Protein 6ATN (pdb70)

Organism: Tityus costatus (NCBI:txid309814)

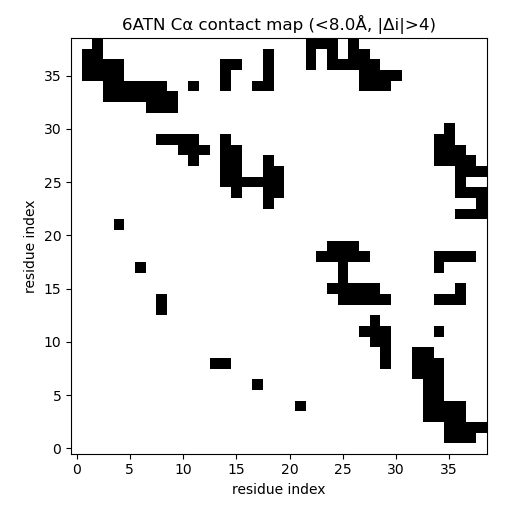Nearest PDB structures (foldseek):
  6atn-assembly1_A  TM=1.026E+00  e=2.945E-07  Tityus costatus
  6avc-assembly1_A  TM=1.003E+00  e=7.314E-04  Olivierus martensii
  2bmt-assembly1_A  TM=9.726E-01  e=8.341E-04  Olivierus martensii
  1lir-assembly1_A  TM=8.905E-01  e=3.314E-03  Leiurus hebraeus
  6aup-assembly4_O  TM=9.158E-01  e=6.826E-03  Olivierus martensii

Sequence (39 aa):
GSVFINVKCRGSPECLPKCKEAIGKSAGKCMNGKCKCYP

Structure (mmCIF, N/CA/C/O backbone):
data_6ATN
#
_entry.id   6ATN
#
_cell.length_a   46.567
_cell.length_b   46.567
_cell.length_c   44.337
_cell.angle_alpha   90.00
_cell.ang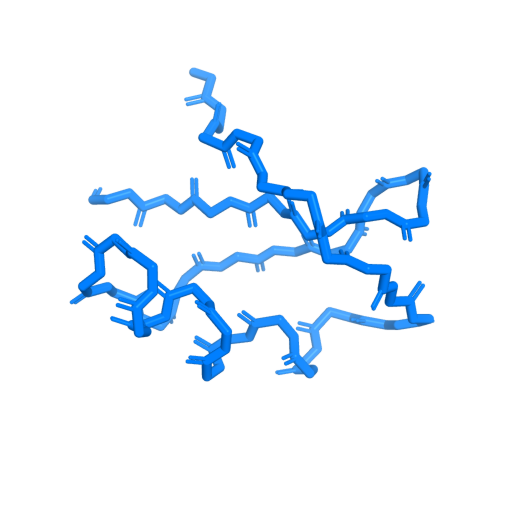le_beta   90.00
_cell.angle_gamma   90.00
#
_symmetry.space_group_name_H-M   'P 41 21 2'
#
loop_
_entity.id
_entity.type
_entity.pdbx_description
1 polymer 'Potassium channel toxin alpha-KTx 4.5'
2 water water
#
loop_
_atom_site.group_PDB
_atom_site.id
_atom_site.type_symbol
_atom_site.label_atom_id
_atom_site.label_alt_id
_atom_site.label_comp_id
_atom_site.label_asym_id
_atom_site.label_entity_id
_atom_site.label_seq_id
_atom_site.pdbx_PDB_ins_code
_atom_site.Cartn_x
_atom_site.Cartn_y
_atom_site.Cartn_z
_atom_site.occupancy
_atom_site.B_iso_or_equiv
_atom_site.auth_seq_id
_atom_site.auth_comp_id
_atom_site.auth_asym_id
_atom_site.auth_atom_id
_atom_site.pdbx_PDB_model_num
ATOM 1 N N . GLY A 1 1 ? 50.887 -18.267 3.831 1.00 36.03 -1 GLY A N 1
ATOM 2 C CA . GLY A 1 1 ? 51.541 -19.585 3.867 1.00 32.71 -1 GLY A CA 1
ATOM 3 C C . GLY A 1 1 ? 50.585 -20.632 4.429 1.00 27.31 -1 GLY A C 1
ATOM 4 O O . GLY A 1 1 ? 49.668 -20.317 5.192 1.00 30.28 -1 GLY A O 1
ATOM 5 N N . SER A 1 2 ? 50.798 -21.870 4.027 1.00 22.34 0 SER A N 1
ATOM 6 C CA . SER A 1 2 ? 49.995 -22.988 4.517 1.00 20.76 0 SER A CA 1
ATOM 7 C C . SER A 1 2 ? 50.402 -23.373 5.923 1.00 19.03 0 SER A C 1
ATOM 8 O O . SER A 1 2 ? 51.450 -22.966 6.401 1.00 20.51 0 SER A O 1
ATOM 11 N N . VAL A 1 3 ? 49.491 -24.045 6.612 1.00 17.15 1 VAL A N 1
ATOM 12 C CA . VAL A 1 3 ? 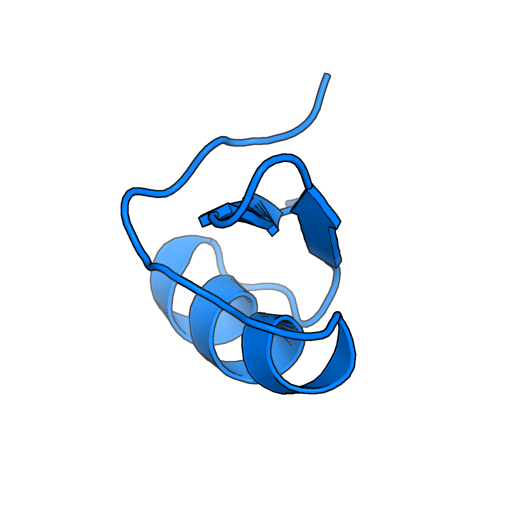49.801 -24.705 7.880 1.00 18.00 1 VAL A CA 1
ATOM 13 C C . VAL A 1 3 ? 50.400 -26.080 7.551 1.00 17.17 1 VAL A C 1
ATOM 14 O O . VAL A 1 3 ? 49.764 -26.916 6.855 1.00 16.77 1 VAL A O 1
ATOM 18 N N . PHE A 1 4 ? 51.611 -26.315 8.001 1.00 16.02 2 PHE A N 1
ATOM 19 C CA . PHE A 1 4 ? 52.260 -27.600 7.779 1.00 16.10 2 PHE A CA 1
ATOM 20 C C . PHE A 1 4 ? 51.756 -28.556 8.848 1.00 18.16 2 PHE A C 1
ATOM 21 O O . PHE A 1 4 ? 51.726 -28.199 10.052 1.00 16.94 2 PHE A O 1
ATOM 29 N N . ILE A 1 5 ? 51.368 -29.758 8.449 1.00 16.70 3 ILE A N 1
ATOM 30 C CA . ILE A 1 5 ? 51.131 -30.803 9.421 1.00 18.40 3 ILE A CA 1
ATOM 31 C C . ILE A 1 5 ? 52.024 -32.024 9.161 1.00 19.40 3 ILE A C 1
ATOM 32 O O . ILE A 1 5 ? 52.521 -32.262 8.053 1.00 17.83 3 ILE A O 1
ATOM 37 N N . ASN A 1 6 ? 52.262 -32.771 10.208 1.00 20.46 4 ASN A N 1
ATOM 38 C CA . ASN A 1 6 ? 53.196 -33.865 10.131 1.00 23.59 4 ASN A CA 1
ATOM 39 C C . ASN A 1 6 ? 52.460 -35.167 9.770 1.00 23.67 4 ASN A C 1
ATOM 40 O O . ASN A 1 6 ? 52.305 -36.062 10.611 1.00 23.64 4 ASN A O 1
ATOM 45 N N . VAL A 1 7 ? 51.904 -35.193 8.5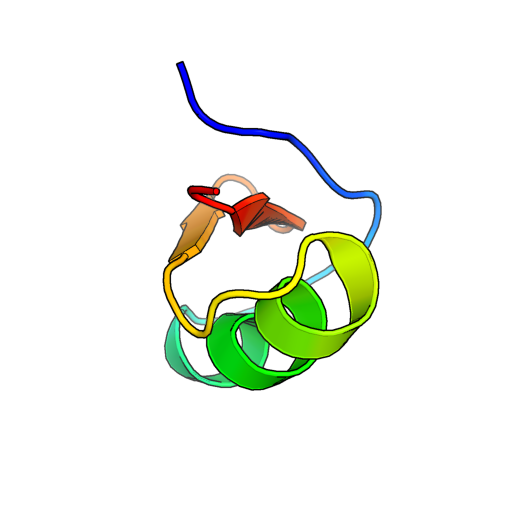68 1.00 20.52 5 VAL A N 1
ATOM 46 C CA . VAL A 1 7 ? 51.124 -36.304 8.071 1.00 20.64 5 VAL A CA 1
ATOM 47 C C . VAL A 1 7 ? 51.614 -36.556 6.663 1.00 20.21 5 VAL A C 1
ATOM 48 O O . VAL A 1 7 ? 51.547 -35.688 5.813 1.00 17.57 5 VAL A O 1
ATOM 52 N N . LYS A 1 8 ? 52.124 -37.751 6.409 1.00 19.91 6 LYS A N 1
ATOM 53 C CA . LYS A 1 8 ? 52.649 -38.042 5.092 1.00 21.33 6 LYS A CA 1
ATOM 54 C C . LYS A 1 8 ? 51.530 -38.348 4.135 1.00 19.52 6 LYS A C 1
ATOM 55 O O . LYS A 1 8 ? 50.503 -38.912 4.532 1.00 20.38 6 LYS A O 1
ATOM 61 N N . CYS A 1 9 ? 51.801 -38.131 2.854 1.00 16.50 7 CYS A N 1
ATOM 62 C CA . CYS A 1 9 ? 50.799 -38.272 1.819 1.00 15.90 7 CYS A CA 1
ATOM 63 C C . CYS A 1 9 ? 51.454 -38.598 0.496 1.00 17.13 7 CYS A C 1
ATOM 64 O O . CYS A 1 9 ? 52.617 -38.249 0.256 1.00 16.52 7 CYS A O 1
ATOM 67 N N . ARG A 1 10 ? 50.692 -39.226 -0.388 1.00 18.45 8 ARG A N 1
ATOM 68 C CA . ARG A 1 10 ? 51.147 -39.431 -1.765 1.00 19.09 8 ARG A CA 1
ATOM 69 C C . ARG A 1 10 ? 50.306 -38.728 -2.782 1.00 20.94 8 ARG A C 1
ATOM 70 O O . ARG A 1 10 ? 50.605 -38.789 -3.952 1.00 23.66 8 ARG A O 1
ATOM 78 N N . GLY A 1 11 ? 49.219 -38.077 -2.345 1.00 19.97 9 GLY A N 1
ATOM 79 C CA . GLY A 1 11 ? 48.448 -37.218 -3.204 1.00 19.91 9 GLY A CA 1
ATOM 80 C C . GLY A 1 11 ? 47.639 -36.216 -2.389 1.00 18.29 9 GLY A C 1
ATOM 81 O O . GLY A 1 11 ? 47.584 -36.314 -1.182 1.00 17.17 9 GLY A O 1
ATOM 82 N N . SER A 1 12 ? 47.002 -35.281 -3.060 1.00 15.31 10 SER A N 1
ATOM 83 C CA . SER A 1 12 ? 46.301 -34.203 -2.345 1.00 17.10 10 SER A CA 1
ATOM 84 C C . SER A 1 12 ? 44.933 -34.564 -1.720 1.00 18.11 10 SER A C 1
ATOM 85 O O . SER A 1 12 ? 44.615 -34.126 -0.636 1.00 17.14 10 SER A O 1
ATOM 88 N N . PRO A 1 13 ? 44.110 -35.399 -2.402 1.00 22.15 11 PRO A N 1
ATOM 89 C CA . PRO A 1 13 ? 42.778 -35.688 -1.824 1.00 21.54 11 PRO A CA 1
ATOM 90 C C . PRO A 1 13 ? 42.814 -36.264 -0.430 1.00 19.80 11 PRO A C 1
ATOM 91 O O . PRO A 1 13 ? 42.004 -35.892 0.426 1.00 20.93 11 PRO A O 1
ATOM 95 N N . GLU A 1 14 ? 43.768 -37.146 -0.161 1.00 18.68 12 GLU A N 1
ATOM 96 C CA . GLU A 1 14 ? 43.877 -37.713 1.164 1.00 18.54 12 GLU A CA 1
ATOM 97 C C . GLU A 1 14 ? 44.132 -36.673 2.259 1.00 18.24 12 GLU A C 1
ATOM 98 O O . GLU A 1 14 ? 43.862 -36.939 3.457 1.00 19.21 12 GLU A O 1
ATOM 104 N N . CYS A 1 15 ? 44.736 -35.539 1.887 1.00 17.49 13 CYS A N 1
ATOM 105 C CA . CYS A 1 15 ? 44.986 -34.492 2.854 1.00 18.04 13 CYS A CA 1
ATOM 106 C C . CYS A 1 15 ? 43.748 -33.756 3.366 1.00 18.76 13 CYS A C 1
ATOM 107 O O . CYS A 1 15 ? 43.805 -33.129 4.443 1.00 18.51 13 CYS A O 1
ATOM 110 N N . LEU A 1 16 ? 42.662 -33.758 2.601 1.00 18.26 14 LEU A N 1
ATOM 111 C CA . LEU A 1 16 ? 41.505 -32.976 2.974 1.00 18.61 14 LEU A CA 1
ATOM 112 C C . LEU A 1 16 ? 40.889 -33.405 4.342 1.00 18.67 14 LEU A C 1
ATOM 113 O O . LEU A 1 16 ? 40.729 -32.566 5.230 1.00 19.41 14 LEU A O 1
ATOM 118 N N . PRO A 1 17 ? 40.650 -34.705 4.546 1.00 22.26 15 PRO A N 1
ATOM 119 C CA . PRO A 1 17 ? 40.155 -35.132 5.850 1.00 22.67 15 PRO A CA 1
ATOM 120 C C . PRO A 1 17 ? 41.161 -34.940 6.977 1.00 23.01 15 PRO A C 1
ATOM 121 O O . PRO A 1 17 ? 40.770 -34.596 8.110 1.00 22.85 15 PRO A O 1
ATOM 125 N N . LYS A 1 18 ? 42.442 -35.102 6.658 1.00 21.31 16 LYS A N 1
ATOM 126 C CA . LYS A 1 18 ? 43.517 -34.840 7.618 1.00 24.15 16 LYS A CA 1
ATOM 127 C C . LYS A 1 18 ? 43.578 -33.379 8.029 1.00 23.07 16 LYS A C 1
ATOM 128 O O . LYS A 1 18 ? 43.697 -33.043 9.233 1.00 23.75 16 LYS A O 1
ATOM 134 N N . CYS A 1 19 ? 43.444 -32.493 7.054 1.00 20.06 17 CYS A N 1
ATOM 135 C CA . CYS A 1 19 ? 43.372 -31.078 7.327 1.00 19.59 17 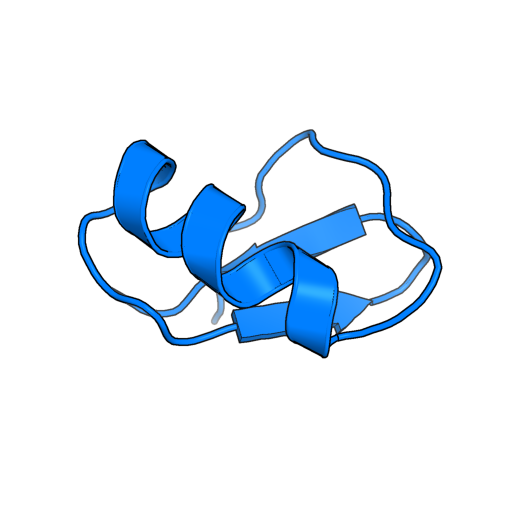CYS A CA 1
ATOM 136 C C . CYS A 1 19 ? 42.118 -30.712 8.112 1.00 21.47 17 CYS A C 1
ATOM 137 O O . CYS A 1 19 ? 42.165 -29.908 9.052 1.00 21.86 17 CYS A O 1
ATOM 140 N N . LYS A 1 20 ? 40.996 -31.298 7.746 1.00 22.93 18 LYS A N 1
ATOM 141 C CA . LYS A 1 20 ? 39.740 -30.960 8.440 1.00 23.92 18 LYS A CA 1
ATOM 142 C C . LYS A 1 20 ? 39.868 -31.272 9.933 1.00 26.01 18 LYS A C 1
ATOM 143 O O . LYS A 1 20 ? 39.437 -30.489 10.787 1.00 26.74 18 LYS A O 1
ATOM 149 N N . GLU A 1 21 ? 40.477 -32.403 10.232 1.00 25.95 19 GLU A N 1
ATOM 150 C CA . GLU A 1 21 ? 40.667 -32.842 11.606 1.00 33.76 19 GLU A CA 1
ATOM 151 C C . GLU A 1 21 ? 41.733 -31.993 12.323 1.00 33.94 19 GLU A C 1
ATOM 152 O O . GLU A 1 21 ? 41.524 -31.566 13.451 1.00 30.87 19 GLU A O 1
ATOM 158 N N . ALA A 1 22 ? 42.813 -31.647 11.621 1.00 32.83 20 ALA A N 1
ATOM 159 C CA . ALA A 1 22 ? 43.913 -30.856 12.219 1.00 31.24 20 ALA A CA 1
ATOM 160 C C . ALA A 1 22 ? 43.541 -29.382 12.455 1.00 28.52 20 ALA A C 1
ATOM 161 O O . ALA A 1 22 ? 43.707 -28.866 13.560 1.00 29.23 20 ALA A O 1
ATOM 163 N N . ILE A 1 23 ? 43.014 -28.716 11.437 1.00 24.45 21 ILE A N 1
ATOM 164 C CA . ILE A 1 23 ? 42.785 -27.277 11.483 1.00 28.10 21 ILE A CA 1
ATOM 165 C C . ILE A 1 23 ? 41.375 -26.828 11.170 1.00 29.90 21 ILE A C 1
ATOM 166 O O . ILE A 1 23 ? 41.088 -25.617 11.183 1.00 32.61 21 ILE A O 1
ATOM 171 N N . GLY A 1 24 ? 40.500 -27.775 10.849 1.00 30.97 22 GLY A N 1
ATOM 172 C CA . GLY A 1 24 ? 39.079 -27.508 10.800 1.00 28.16 22 GLY A CA 1
ATOM 173 C C . GLY A 1 24 ? 38.489 -27.211 9.437 1.00 30.44 22 GLY A C 1
ATOM 174 O O . GLY A 1 24 ? 37.307 -26.905 9.353 1.00 27.62 22 GLY A O 1
ATOM 175 N N . LYS A 1 25 ? 39.293 -27.316 8.359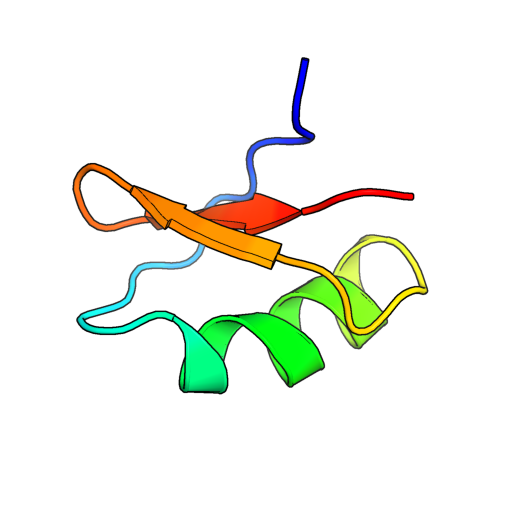 1.00 25.09 23 LYS A N 1
ATOM 176 C CA . LYS A 1 25 ? 38.816 -27.057 6.991 1.00 27.15 23 LYS A CA 1
ATOM 177 C C . LYS A 1 25 ? 39.345 -28.159 6.067 1.00 25.10 23 LYS A C 1
ATOM 178 O O . LYS A 1 25 ? 40.505 -28.554 6.194 1.00 22.89 23 LYS A O 1
ATOM 184 N N . SER A 1 26 ? 38.500 -28.604 5.127 1.00 22.32 24 SER A N 1
ATOM 185 C CA . SER A 1 26 ? 38.878 -29.564 4.089 1.00 21.67 24 SER A CA 1
ATOM 186 C C . SER A 1 26 ? 39.512 -28.830 2.892 1.00 21.37 24 SER A C 1
ATOM 187 O O . SER A 1 26 ? 38.894 -28.667 1.812 1.00 20.82 24 SER A O 1
ATOM 190 N N . ALA A 1 27 ? 40.686 -28.252 3.153 1.00 19.69 25 ALA A N 1
ATOM 191 C CA . ALA A 1 27 ? 41.399 -27.441 2.200 1.00 19.06 25 ALA A CA 1
ATOM 192 C C . ALA A 1 27 ? 42.874 -27.711 2.374 1.00 18.52 25 ALA A C 1
ATOM 193 O O . ALA A 1 27 ? 43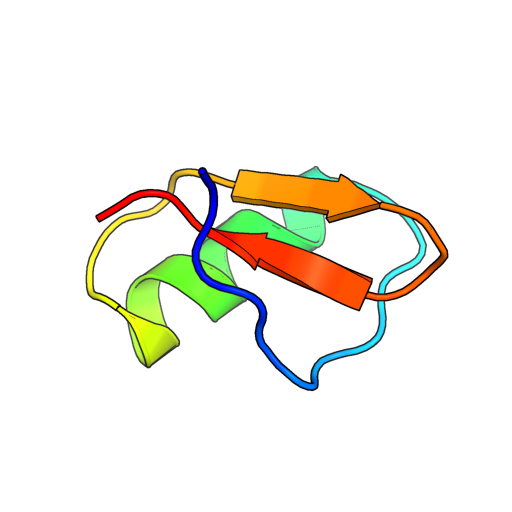.421 -27.478 3.440 1.00 17.26 25 ALA A O 1
ATOM 195 N N . GLY A 1 28 ? 43.514 -28.242 1.346 1.00 15.76 26 GLY A N 1
ATOM 196 C CA . GLY A 1 28 ? 44.880 -28.663 1.508 1.00 17.78 26 GLY A CA 1
ATOM 197 C C . GLY A 1 28 ? 45.483 -29.268 0.276 1.00 17.23 26 GLY A C 1
ATOM 198 O O . GLY A 1 28 ? 44.843 -29.367 -0.782 1.00 15.54 26 GLY A O 1
ATOM 199 N N . LYS A 1 29 ? 46.736 -29.658 0.420 1.00 16.13 27 LYS A N 1
ATOM 200 C CA . LYS A 1 29 ? 47.465 -30.310 -0.670 1.00 17.27 27 LYS A CA 1
ATOM 201 C C . LYS A 1 29 ? 48.646 -31.091 -0.104 1.00 17.06 27 LYS A C 1
ATOM 202 O O . LYS A 1 29 ? 49.132 -30.832 1.028 1.00 17.34 27 LYS A O 1
ATOM 208 N N . CYS A 1 30 ? 49.106 -32.037 -0.893 1.00 16.79 28 CYS A N 1
ATOM 209 C CA . CYS A 1 30 ? 50.288 -32.820 -0.556 1.00 17.07 28 CYS A CA 1
ATOM 210 C C . CYS A 1 30 ? 51.469 -32.177 -1.201 1.00 18.96 28 CYS A C 1
ATOM 211 O O . CYS A 1 30 ? 51.474 -31.979 -2.435 1.00 18.94 28 CYS A O 1
ATOM 214 N N . MET A 1 31 ? 52.437 -31.782 -0.392 1.00 17.18 29 MET A N 1
ATOM 215 C CA . MET A 1 31 ? 53.641 -31.127 -0.908 1.00 19.34 29 MET A CA 1
ATOM 216 C C . MET A 1 31 ? 54.894 -31.678 -0.230 1.00 18.47 29 MET A C 1
ATOM 217 O O . MET A 1 31 ? 54.980 -31.747 1.018 1.00 17.58 29 MET A O 1
ATOM 222 N N . ASN A 1 32 ? 55.861 -32.092 -1.044 1.00 22.28 30 ASN A N 1
ATOM 223 C CA . ASN A 1 32 ? 57.066 -32.753 -0.513 1.00 23.85 30 ASN A CA 1
ATOM 224 C C . ASN A 1 32 ? 56.722 -33.844 0.455 1.00 22.03 30 ASN A C 1
ATOM 225 O O . ASN A 1 32 ? 57.453 -34.107 1.412 1.00 23.79 30 ASN A O 1
ATOM 230 N N . GLY A 1 33 ? 55.684 -34.587 0.133 1.00 19.98 31 GLY A N 1
ATOM 231 C CA . GLY A 1 33 ? 55.351 -35.748 0.890 1.00 18.58 31 GLY A CA 1
ATOM 232 C C . GLY A 1 33 ? 54.611 -35.595 2.189 1.00 17.40 31 GLY A C 1
ATOM 233 O O . GLY A 1 33 ? 54.285 -36.614 2.795 1.00 17.07 31 GLY A O 1
ATOM 234 N N . LYS A 1 34 ? 54.200 -34.355 2.538 1.00 16.98 32 LYS A N 1
ATOM 235 C CA . LYS A 1 34 ? 53.401 -34.114 3.721 1.00 17.02 32 LYS A CA 1
ATOM 236 C C . LYS A 1 34 ? 52.274 -33.134 3.422 1.00 15.62 32 LYS A C 1
ATOM 237 O O . LYS A 1 34 ? 52.353 -32.312 2.496 1.00 14.42 32 LYS A O 1
ATOM 243 N N . CYS A 1 35 ? 51.194 -33.282 4.154 1.00 14.84 33 CYS A N 1
ATOM 244 C CA . CYS A 1 35 ? 50.021 -32.413 3.951 1.00 15.72 33 CYS A CA 1
ATOM 245 C C . CYS A 1 35 ? 50.276 -30.955 4.398 1.00 16.47 33 CYS A C 1
ATOM 246 O O . CYS A 1 35 ? 50.881 -30.700 5.446 1.00 16.54 33 CYS A O 1
ATOM 249 N N . LYS A 1 36 ? 49.666 -30.027 3.648 1.00 16.03 34 LYS A N 1
ATOM 250 C CA . LYS A 1 36 ? 49.647 -28.600 3.921 1.00 16.61 34 LYS A CA 1
ATOM 251 C C . LYS A 1 36 ? 48.185 -28.203 3.893 1.00 17.42 34 LYS A C 1
ATOM 252 O O . LYS A 1 36 ? 47.421 -28.734 3.087 1.00 18.06 34 LYS A O 1
ATOM 258 N N . CYS A 1 37 ? 47.779 -27.402 4.870 1.00 16.36 35 CYS A N 1
ATOM 259 C CA . CYS A 1 37 ? 46.383 -27.134 5.162 1.00 16.44 35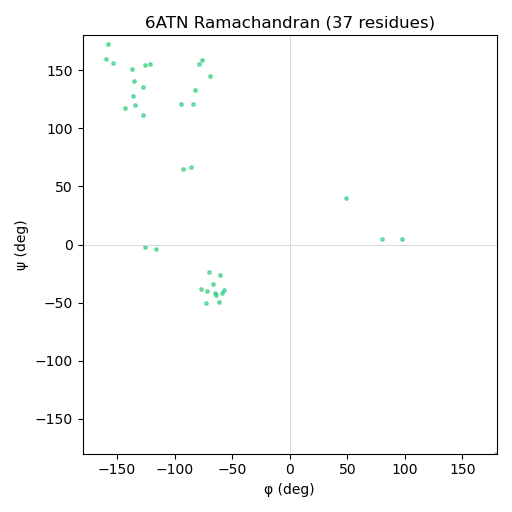 CYS A CA 1
ATOM 260 C C . CYS A 1 37 ? 46.131 -25.628 5.166 1.00 16.45 35 CYS A C 1
ATOM 261 O O . CYS A 1 37 ? 46.999 -24.829 5.532 1.00 15.61 35 CYS A O 1
ATOM 264 N N . TYR A 1 38 ? 44.897 -25.266 4.888 1.00 16.40 36 TYR A N 1
ATOM 265 C CA . TYR A 1 38 ? 44.513 -23.859 4.820 1.00 19.41 36 TYR A CA 1
ATOM 266 C C . TYR A 1 38 ? 43.297 -23.609 5.730 1.00 23.13 36 TYR A C 1
ATOM 267 O O . TYR A 1 38 ? 42.188 -24.058 5.431 1.00 22.82 36 TYR A O 1
ATOM 276 N N . PRO A 1 39 ? 43.504 -22.868 6.828 1.00 24.71 37 PRO A N 1
ATOM 277 C CA . PRO A 1 39 ? 42.454 -22.650 7.801 1.00 27.96 37 PRO A CA 1
ATOM 278 C C . PRO A 1 39 ? 41.480 -21.565 7.344 1.00 32.98 37 PRO A C 1
ATOM 279 O O . PRO A 1 39 ? 41.812 -20.754 6.492 1.00 29.88 37 PRO A O 1
#

Radius of gyration: 8.09 Å; Cα contacts (8 Å, |Δi|>4): 90; chains: 1; bounding box: 18×20×15 Å

B-factor: mean 26.57, std 11.32, range [14.42, 80.76]

Solvent-accessible surface area: 2724 Å² total; per-residue (Å²): 124,24,53,139,24,127,41,164,16,235,26,42,108,71,0,63,88,77,0,125,143,54,50,48,112,65,38,21,83,30,68,143,33,75,0,8,0,93,111

GO terms:
  GO:0005576 extracellular region (C, EXP)

InterPro domains:
  IPR001947 Scorpion short chain toxin, potassium channel inhibitor [PF00451] (27-58)
  IPR001947 Scorpion short chain toxin, potassium channel inhibitor [PR00286] (29-42)
  IPR001947 Scorpion short chain toxin, potassium channel inhibitor [PR00286] (45-58)
  IPR036574 Knottin, scorpion toxin-like superfamily [G3DSA:3.30.30.10] (21-58)
  IPR036574 Knottin, scorpion toxin-like superfamily [SSF57095] (23-59)

Foldseek 3Di:
DFDWDDAFDDWAQVLQVVQCVVPNGSAWIHDPGGITHDD

Secondary structure (DSSP, 8-state):
-PEEEEEE-SSSTTHHHHHHHHHSSS-EEEETTEEEE--